Protein AF-A0A227J2M3-F1 (afdb_monomer)

Radius of gyration: 27.74 Å; Cα contacts (8 Å, |Δi|>4): 76; chains: 1; bounding box: 76×23×62 Å

Mean predicted aligned error: 13.27 Å

Organism: Vibrio parahaemolyticus (NCBI:txid670)

Nearest PDB structures (foldseek):
  5tgc-assembly3_D  TM=3.198E-01  e=2.409E+00  Saccharomyces cerevisiae

Solvent-accessible surface area (backbone atoms only — not comparable to full-atom values): 5993 Å² total; per-residue (Å²): 141,83,82,82,76,78,80,78,80,77,45,77,66,54,52,50,52,54,49,55,55,50,50,58,56,59,70,69,49,82,78,83,59,93,84,61,71,75,68,49,62,42,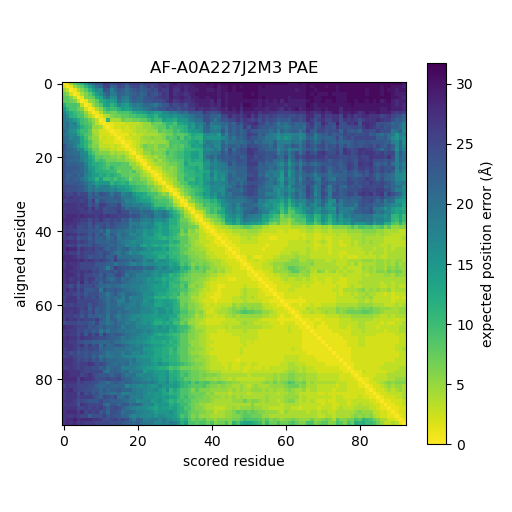70,49,77,48,74,40,85,89,79,69,48,74,47,76,43,61,38,25,72,20,83,49,71,36,65,70,42,47,50,53,49,22,59,70,67,27,45,79,90,77,73,45,69,58,89,67,67,80,83,80,110

InterPro domains:
  IPR006311 Twin-arginine translocation pathway, signal sequence [PS51318] (1-35)
  IPR010275 Peptidoglycan L,D-endopeptidase MepK [PF05951] (39-93)
  IPR010275 Peptidoglycan L,D-endopeptidase MepK [PTHR37425] (7-93)
  IPR019546 Twin-arginine translocation pathway, signal sequence, bacterial/archaeal [TIGR01409] (11-35)

Structure (mmCIF, N/CA/C/O backbone):
data_AF-A0A227J2M3-F1
#
_entry.id   AF-A0A227J2M3-F1
#
loop_
_atom_site.group_PDB
_atom_site.id
_atom_site.type_symbol
_atom_site.label_atom_id
_atom_site.label_alt_id
_atom_site.label_comp_id
_atom_site.label_asym_id
_atom_site.label_entity_id
_atom_site.label_seq_id
_atom_site.pdbx_PDB_ins_code
_atom_site.Cartn_x
_atom_site.Cartn_y
_atom_site.Cartn_z
_atom_site.occupancy
_atom_site.B_iso_or_equiv
_atom_site.auth_seq_id
_atom_site.auth_comp_id
_atom_site.auth_asym_id
_atom_site.auth_atom_id
_atom_site.pdbx_PDB_model_num
ATOM 1 N N . MET A 1 1 ? 53.482 7.329 -48.709 1.00 43.50 1 MET A N 1
ATOM 2 C CA . MET A 1 1 ? 52.316 8.237 -48.712 1.00 43.50 1 MET A CA 1
ATOM 3 C C . MET A 1 1 ? 51.307 7.675 -49.690 1.00 43.50 1 MET A C 1
ATOM 5 O O . MET A 1 1 ? 51.693 7.521 -50.830 1.00 43.50 1 MET A O 1
ATOM 9 N N . PHE A 1 2 ? 50.120 7.272 -49.229 1.00 36.88 2 PHE A N 1
ATOM 10 C CA . PHE A 1 2 ? 48.817 7.433 -49.899 1.00 36.88 2 PHE A CA 1
ATOM 11 C C . PHE A 1 2 ? 47.761 6.762 -49.010 1.00 36.88 2 PHE A C 1
ATOM 13 O O . PHE A 1 2 ? 47.506 5.563 -49.082 1.00 36.88 2 PHE A O 1
ATOM 20 N N . LEU A 1 3 ? 47.222 7.559 -48.085 1.00 40.09 3 LEU A N 1
ATO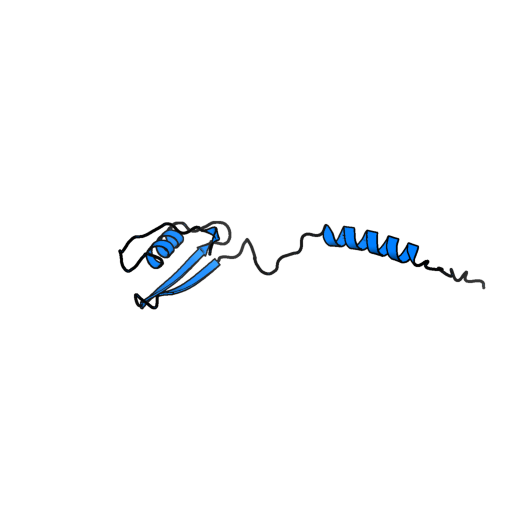M 21 C CA . LEU A 1 3 ? 46.084 7.207 -47.247 1.00 40.09 3 LEU A CA 1
ATOM 22 C C . LEU A 1 3 ? 44.845 7.250 -48.151 1.00 40.09 3 LEU A C 1
ATOM 24 O O . LEU A 1 3 ? 44.439 8.330 -48.578 1.00 40.09 3 LEU A O 1
ATOM 28 N N . PHE A 1 4 ? 44.274 6.094 -48.490 1.00 41.78 4 PHE A N 1
ATOM 29 C CA . PHE A 1 4 ? 42.972 6.044 -49.154 1.00 41.78 4 PHE A CA 1
ATOM 30 C C . PHE A 1 4 ? 41.923 6.589 -48.180 1.00 41.78 4 PHE A C 1
ATOM 32 O O . PHE A 1 4 ? 41.454 5.888 -47.283 1.00 41.78 4 PHE A O 1
ATOM 39 N N . MET A 1 5 ? 41.568 7.863 -48.337 1.00 38.50 5 MET A N 1
ATOM 40 C CA . MET A 1 5 ? 40.383 8.420 -47.705 1.00 38.50 5 MET A CA 1
ATOM 41 C C . MET A 1 5 ? 39.167 7.766 -48.363 1.00 38.50 5 MET A C 1
ATOM 43 O O . MET A 1 5 ? 38.795 8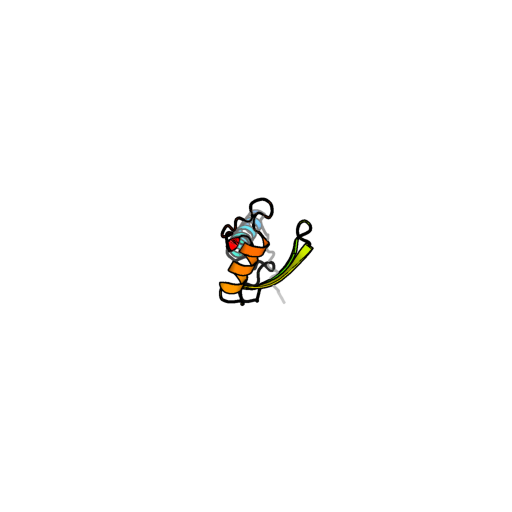.098 -49.486 1.00 38.50 5 MET A O 1
ATOM 47 N N . VAL A 1 6 ? 38.570 6.788 -47.678 1.00 52.34 6 VAL A N 1
ATOM 48 C CA . VAL A 1 6 ? 37.280 6.212 -48.065 1.00 52.34 6 VAL A CA 1
ATOM 49 C C . VAL A 1 6 ? 36.230 7.316 -47.940 1.00 52.34 6 VAL A C 1
ATOM 51 O O . VAL A 1 6 ? 35.713 7.575 -46.853 1.00 52.34 6 VAL A O 1
ATOM 54 N N . SER A 1 7 ? 35.893 7.974 -49.048 1.00 54.12 7 SER A N 1
ATOM 55 C CA . SER A 1 7 ? 34.688 8.799 -49.124 1.00 54.12 7 SER A CA 1
ATOM 56 C C . SER A 1 7 ? 33.466 7.883 -49.052 1.00 54.12 7 SER A C 1
ATOM 58 O O . SER A 1 7 ? 33.024 7.326 -50.057 1.00 54.12 7 SER A O 1
ATOM 60 N N . ARG A 1 8 ? 32.908 7.706 -47.847 1.00 60.56 8 ARG A N 1
ATOM 61 C CA . ARG A 1 8 ? 31.598 7.067 -47.665 1.00 60.56 8 ARG A CA 1
ATOM 62 C C . ARG A 1 8 ? 30.520 8.038 -48.145 1.00 60.56 8 ARG A C 1
ATOM 64 O O . ARG A 1 8 ? 30.098 8.919 -47.404 1.00 60.56 8 ARG A O 1
ATOM 71 N N . ASN A 1 9 ? 30.076 7.880 -49.3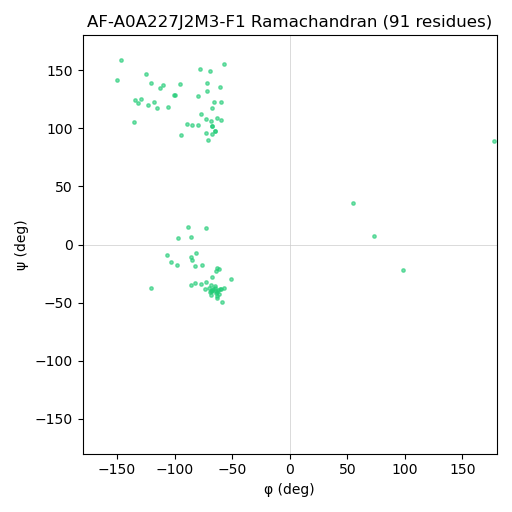89 1.00 65.38 9 ASN A N 1
ATOM 72 C CA . ASN A 1 9 ? 28.846 8.510 -49.861 1.00 65.38 9 ASN A CA 1
ATOM 73 C C . ASN A 1 9 ? 27.663 7.811 -49.182 1.00 65.38 9 ASN A C 1
ATOM 75 O O . ASN A 1 9 ? 27.161 6.808 -49.681 1.00 65.38 9 ASN A O 1
ATOM 79 N N . PHE A 1 10 ? 27.244 8.303 -48.015 1.00 65.69 10 PHE A N 1
ATOM 80 C CA . PHE A 1 10 ? 26.035 7.811 -47.360 1.00 65.69 10 PHE A CA 1
ATOM 81 C C . PHE A 1 10 ? 24.817 8.227 -48.186 1.00 65.69 10 PHE A C 1
ATOM 83 O O . PHE A 1 10 ? 24.421 9.393 -48.198 1.00 65.69 10 PHE A O 1
ATOM 90 N N . SER A 1 11 ? 24.211 7.275 -48.894 1.00 80.25 11 SER A N 1
ATOM 91 C CA . SER A 1 11 ? 22.927 7.516 -49.540 1.00 80.25 11 SER A CA 1
ATOM 92 C C . SER A 1 11 ? 21.839 7.654 -48.475 1.00 80.25 11 SER A C 1
ATOM 94 O O . SER A 1 11 ? 21.876 6.982 -47.442 1.00 80.25 11 SER A O 1
ATOM 96 N N . ARG A 1 12 ? 20.801 8.458 -48.744 1.00 78.19 12 ARG A N 1
ATOM 97 C CA . ARG A 1 12 ? 19.605 8.561 -47.876 1.00 78.19 12 ARG A CA 1
ATOM 98 C C . ARG A 1 12 ? 19.009 7.181 -47.556 1.00 78.19 12 ARG A C 1
ATOM 100 O O . ARG A 1 12 ? 18.448 6.970 -46.487 1.00 78.19 12 ARG A O 1
ATOM 107 N N . ARG A 1 13 ? 19.168 6.227 -48.480 1.00 78.00 13 ARG A N 1
ATOM 108 C CA . ARG A 1 13 ? 18.725 4.834 -48.332 1.00 78.00 13 ARG A CA 1
ATOM 109 C C . ARG A 1 13 ? 19.587 4.028 -47.359 1.00 78.00 13 ARG A C 1
ATOM 111 O O . ARG A 1 13 ? 19.055 3.154 -46.688 1.00 78.00 13 ARG A O 1
ATOM 118 N N . ASP A 1 14 ? 20.880 4.318 -47.258 1.00 77.88 14 ASP A N 1
ATOM 119 C CA . ASP A 1 14 ? 21.785 3.624 -46.334 1.00 77.88 14 ASP A CA 1
ATOM 120 C C . ASP A 1 14 ? 21.597 4.120 -44.900 1.00 77.88 14 ASP A C 1
ATOM 122 O O . ASP A 1 14 ? 21.613 3.318 -43.969 1.00 77.88 14 ASP A O 1
ATOM 126 N N . PHE A 1 15 ? 21.287 5.411 -44.734 1.00 77.69 15 PHE A N 1
ATOM 127 C CA . PHE A 1 15 ? 20.833 5.960 -43.456 1.00 77.69 15 PHE A CA 1
ATOM 128 C C . PHE A 1 15 ? 19.551 5.265 -42.976 1.00 77.69 15 PHE A C 1
ATOM 130 O O . PHE A 1 15 ? 19.517 4.746 -41.866 1.00 77.69 15 PHE A O 1
ATOM 137 N N . LEU A 1 16 ? 18.534 5.148 -43.842 1.00 78.06 16 LEU A N 1
ATOM 138 C CA . LEU A 1 16 ? 17.286 4.456 -43.500 1.00 78.06 16 LEU A CA 1
ATOM 139 C C . LEU A 1 16 ? 17.503 2.982 -43.133 1.00 78.06 16 LEU A C 1
ATOM 141 O O . LEU A 1 16 ? 16.868 2.504 -42.201 1.00 78.06 16 LEU A O 1
ATOM 145 N N . LYS A 1 17 ? 18.407 2.265 -43.812 1.00 78.25 17 LYS A N 1
ATOM 146 C CA . LYS A 1 17 ? 18.744 0.873 -43.464 1.00 78.25 17 LYS A CA 1
ATOM 147 C C . LYS A 1 17 ? 19.392 0.764 -42.083 1.00 78.25 17 LYS A C 1
ATOM 149 O O . LYS A 1 17 ? 19.042 -0.131 -41.319 1.00 78.25 17 LYS A O 1
ATOM 154 N N . MET A 1 18 ? 20.305 1.677 -41.750 1.00 75.56 18 MET A N 1
ATOM 155 C CA . MET A 1 18 ? 20.956 1.699 -40.438 1.00 75.56 18 MET A CA 1
ATOM 156 C C . MET A 1 18 ? 19.981 2.080 -39.320 1.00 75.56 18 MET A C 1
ATOM 158 O O . MET A 1 18 ? 19.955 1.422 -38.283 1.00 75.56 18 MET A O 1
ATOM 162 N N . THR A 1 19 ? 19.134 3.090 -39.537 1.00 70.25 19 THR A N 1
ATOM 163 C CA . THR A 1 19 ? 18.129 3.505 -38.550 1.00 70.25 19 THR A CA 1
ATOM 164 C C . THR A 1 19 ? 17.030 2.457 -38.384 1.00 70.25 19 THR A C 1
ATOM 166 O O . THR A 1 19 ? 16.651 2.167 -37.255 1.00 70.25 19 THR A O 1
ATOM 169 N N . ALA A 1 20 ? 16.558 1.831 -39.467 1.00 68.94 20 ALA A N 1
ATOM 170 C CA . ALA A 1 20 ? 15.567 0.757 -39.389 1.00 68.94 20 ALA A CA 1
ATOM 171 C C . ALA A 1 20 ? 16.093 -0.443 -38.588 1.00 68.94 20 ALA A C 1
ATOM 173 O O . ALA A 1 20 ? 15.382 -0.953 -37.727 1.00 68.94 20 ALA A O 1
ATOM 174 N N . GLY A 1 21 ? 17.351 -0.848 -38.802 1.00 66.75 21 GLY A N 1
ATOM 175 C CA . GLY A 1 21 ? 17.985 -1.894 -37.994 1.00 66.75 21 GLY A CA 1
ATOM 176 C C . GLY A 1 21 ? 18.153 -1.499 -36.521 1.00 66.75 21 GLY A C 1
ATOM 177 O O . GLY A 1 21 ? 17.900 -2.311 -35.635 1.00 66.75 21 GLY A O 1
ATOM 178 N N . GLY A 1 22 ? 18.520 -0.243 -36.246 1.00 64.56 22 GLY A N 1
ATOM 179 C CA . GLY A 1 22 ? 18.700 0.265 -34.882 1.00 64.56 22 GLY A CA 1
ATOM 180 C C . GLY A 1 22 ? 17.399 0.376 -34.077 1.00 64.56 22 GLY A C 1
ATOM 181 O O . GLY A 1 22 ? 17.378 0.019 -32.902 1.00 64.56 22 GLY A O 1
ATOM 182 N N . VAL A 1 23 ? 16.301 0.813 -34.703 1.00 63.28 23 VAL A N 1
ATOM 183 C CA . VAL A 1 23 ? 14.989 0.939 -34.037 1.00 63.28 23 VAL A CA 1
ATOM 184 C C . VAL A 1 23 ? 14.426 -0.428 -33.649 1.00 63.28 23 VAL A C 1
ATOM 186 O O . VAL A 1 23 ? 13.883 -0.564 -32.557 1.00 63.28 23 VAL A O 1
ATOM 189 N N . VAL A 1 24 ? 14.603 -1.449 -34.495 1.00 64.12 24 VAL A N 1
ATOM 190 C CA . VAL A 1 24 ? 14.144 -2.820 -34.204 1.00 64.12 24 VAL A CA 1
ATOM 191 C C . VAL A 1 24 ? 14.880 -3.425 -33.004 1.00 64.12 24 VAL A C 1
ATOM 193 O O . VAL A 1 24 ? 14.279 -4.141 -32.209 1.00 64.12 24 VAL A O 1
ATOM 196 N N . LEU A 1 25 ? 16.171 -3.123 -32.834 1.00 62.53 25 LEU A N 1
ATOM 197 C CA . LEU A 1 25 ? 16.932 -3.593 -31.673 1.00 62.53 25 LEU A CA 1
ATOM 198 C C . LEU A 1 25 ? 16.546 -2.846 -30.389 1.00 62.53 25 LEU A C 1
ATOM 200 O O . LEU A 1 25 ? 16.442 -3.466 -29.333 1.00 62.53 25 LEU A O 1
ATOM 204 N N . ALA A 1 26 ? 16.289 -1.539 -30.473 1.00 62.16 26 ALA A N 1
ATOM 205 C CA . ALA A 1 26 ? 15.867 -0.741 -29.323 1.00 62.16 26 ALA A CA 1
ATOM 206 C C . ALA A 1 26 ? 14.451 -1.100 -28.834 1.00 62.16 26 ALA A C 1
ATOM 208 O O . ALA A 1 26 ? 14.205 -1.084 -27.632 1.00 62.16 26 ALA A O 1
ATOM 209 N N . SER A 1 27 ? 13.528 -1.462 -29.734 1.00 64.62 27 SER A N 1
ATOM 210 C CA . SER A 1 27 ? 12.162 -1.862 -29.365 1.00 64.62 27 SER A CA 1
ATOM 211 C C . SER A 1 27 ? 12.060 -3.274 -28.784 1.00 64.62 27 SER A C 1
ATOM 213 O O . SER A 1 27 ? 11.062 -3.598 -28.145 1.00 64.62 27 SER A O 1
ATOM 215 N N . ALA A 1 28 ? 13.076 -4.114 -28.994 1.00 66.12 28 ALA A N 1
ATOM 216 C CA . ALA A 1 28 ? 13.151 -5.456 -28.422 1.00 66.12 28 ALA A CA 1
ATOM 217 C C . ALA A 1 28 ? 13.746 -5.475 -27.003 1.00 66.12 28 ALA A C 1
ATOM 219 O O . ALA A 1 28 ? 13.684 -6.507 -26.332 1.00 66.12 28 ALA A O 1
ATOM 220 N N . MET A 1 29 ? 14.326 -4.364 -26.531 1.00 66.25 29 MET A N 1
ATOM 221 C CA . MET A 1 29 ? 14.794 -4.277 -25.152 1.00 66.25 29 MET A CA 1
ATOM 222 C C . MET A 1 29 ? 13.607 -4.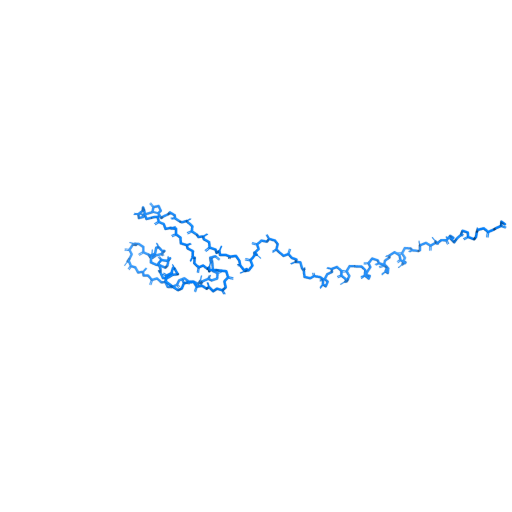005 -24.223 1.00 66.25 29 MET A C 1
ATOM 224 O O . MET A 1 29 ? 12.866 -3.046 -24.455 1.00 66.25 29 MET A O 1
ATOM 228 N N . PRO A 1 30 ? 13.411 -4.808 -23.162 1.00 65.81 30 PRO A N 1
ATOM 229 C CA . PRO A 1 30 ? 12.391 -4.511 -22.173 1.00 65.81 30 PRO A CA 1
ATOM 230 C C . PRO A 1 30 ? 12.695 -3.141 -21.566 1.00 65.81 30 PRO A C 1
ATOM 232 O O . PRO A 1 30 ? 13.784 -2.904 -21.038 1.00 65.81 30 PRO A O 1
ATOM 235 N N . THR A 1 31 ? 11.740 -2.220 -21.660 1.00 66.44 31 THR A N 1
ATOM 236 C CA . THR A 1 31 ? 11.826 -0.941 -20.963 1.00 66.44 31 THR A CA 1
ATOM 237 C C . THR A 1 31 ? 11.837 -1.241 -19.471 1.00 66.44 31 THR A C 1
ATOM 239 O O . THR A 1 31 ? 10.823 -1.670 -18.923 1.00 66.44 31 THR A O 1
ATOM 242 N N . LEU A 1 32 ? 12.982 -1.053 -18.815 1.00 58.97 32 LEU A N 1
ATOM 243 C CA . LEU A 1 32 ? 13.052 -1.079 -17.359 1.00 58.97 32 LEU A CA 1
ATOM 244 C C . LEU A 1 32 ? 12.117 0.020 -16.850 1.00 58.97 32 LEU A C 1
ATOM 246 O O . LEU A 1 32 ? 12.397 1.208 -16.998 1.00 58.97 32 LEU A O 1
ATOM 250 N N . SER A 1 33 ? 10.975 -0.372 -16.297 1.00 60.22 33 SER A N 1
ATOM 251 C CA . SER A 1 33 ? 10.059 0.545 -15.637 1.00 60.22 33 SER A CA 1
ATOM 252 C C . SER A 1 33 ? 10.593 0.821 -14.236 1.00 60.22 33 SER A C 1
ATOM 254 O O . SER A 1 33 ? 10.422 0.009 -13.331 1.00 60.22 33 SER A O 1
ATOM 256 N N . TRP A 1 34 ? 11.208 1.985 -14.036 1.00 60.16 34 TRP A N 1
ATOM 257 C CA . TRP A 1 34 ? 11.715 2.442 -12.730 1.00 60.16 34 TRP A CA 1
ATOM 258 C C . TRP A 1 34 ? 10.590 2.852 -11.760 1.00 60.16 34 TRP A C 1
ATOM 260 O O . TRP A 1 34 ? 10.828 3.541 -10.777 1.00 60.16 34 TRP A O 1
ATOM 270 N N . ALA A 1 35 ? 9.344 2.495 -12.069 1.00 64.56 35 ALA A N 1
ATOM 271 C CA . ALA A 1 35 ? 8.176 2.805 -11.255 1.00 64.56 35 ALA A CA 1
ATOM 272 C C . ALA A 1 35 ? 7.764 1.636 -10.347 1.00 64.56 35 ALA A C 1
ATOM 274 O O . ALA A 1 35 ? 7.022 1.847 -9.395 1.00 64.56 35 ALA A O 1
ATOM 275 N N . SER A 1 36 ? 8.229 0.410 -10.615 1.00 60.50 36 SER A N 1
ATOM 276 C CA . SER A 1 36 ? 7.934 -0.743 -9.764 1.00 60.50 36 SER A CA 1
ATOM 277 C C . SER A 1 36 ? 9.196 -1.561 -9.534 1.00 60.50 36 SER A C 1
ATOM 279 O O . SER A 1 36 ? 9.628 -2.286 -10.432 1.00 60.50 36 SER A O 1
ATOM 281 N N . LEU A 1 37 ? 9.770 -1.473 -8.335 1.00 65.62 37 LEU A N 1
ATOM 282 C CA . LEU A 1 37 ? 10.672 -2.511 -7.852 1.00 65.62 37 LEU A CA 1
ATOM 283 C C . LEU A 1 37 ? 9.798 -3.692 -7.398 1.00 65.62 37 LEU A C 1
ATOM 285 O O . LEU A 1 37 ? 9.012 -3.540 -6.461 1.00 65.62 37 LEU A O 1
ATOM 289 N N . PRO A 1 38 ? 9.846 -4.846 -8.088 1.00 65.25 38 PRO A N 1
ATOM 290 C CA . PRO A 1 38 ? 9.001 -5.984 -7.745 1.00 65.25 38 PRO A CA 1
ATOM 291 C C . PRO A 1 38 ? 9.373 -6.610 -6.396 1.00 65.25 38 PRO A C 1
ATOM 293 O O . PRO A 1 38 ? 8.475 -7.116 -5.739 1.00 65.25 38 PRO A O 1
ATOM 296 N N . ASP A 1 39 ? 10.639 -6.506 -5.976 1.00 73.88 39 ASP A N 1
ATOM 297 C CA . ASP A 1 39 ? 11.177 -7.178 -4.783 1.00 73.88 39 ASP A CA 1
ATOM 298 C C . ASP A 1 39 ? 11.214 -6.299 -3.518 1.00 73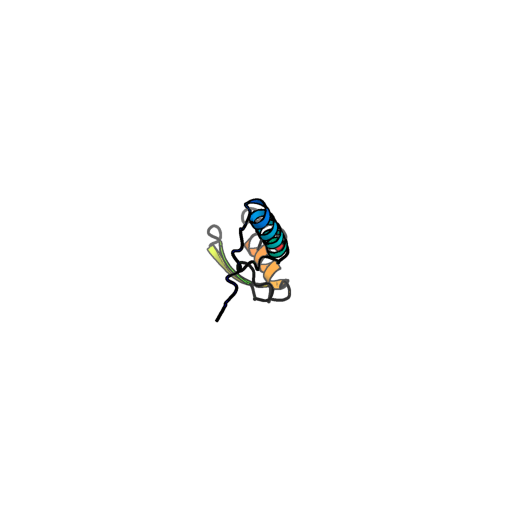.88 39 ASP A C 1
ATOM 300 O O . ASP A 1 39 ? 11.753 -6.703 -2.487 1.00 73.88 39 ASP A O 1
ATOM 304 N N . GLU A 1 40 ? 10.670 -5.081 -3.572 1.00 84.19 40 GLU A N 1
ATOM 305 C CA . GLU A 1 40 ? 10.696 -4.157 -2.435 1.00 84.19 40 GLU A CA 1
ATOM 306 C C . GLU A 1 40 ? 9.403 -4.255 -1.605 1.00 84.19 40 GLU A C 1
ATOM 308 O O . GLU A 1 40 ? 8.307 -4.356 -2.178 1.00 84.19 40 GLU A O 1
ATOM 313 N N . PRO A 1 41 ? 9.488 -4.234 -0.259 1.00 88.94 41 PRO A N 1
ATOM 314 C CA . PRO A 1 41 ? 8.305 -4.190 0.584 1.00 88.94 41 PRO A CA 1
ATOM 315 C C . PRO A 1 41 ? 7.478 -2.934 0.302 1.00 88.94 41 PRO A C 1
ATOM 317 O O . PRO A 1 41 ? 8.004 -1.826 0.209 1.00 88.94 41 PRO A O 1
ATOM 320 N N . ARG A 1 42 ? 6.158 -3.104 0.199 1.00 88.75 42 ARG A N 1
ATOM 321 C CA . ARG A 1 42 ? 5.225 -2.003 -0.057 1.00 88.75 42 ARG A CA 1
ATOM 322 C C . ARG A 1 42 ? 4.469 -1.671 1.212 1.00 88.75 42 ARG A C 1
ATOM 324 O O . ARG A 1 42 ? 3.731 -2.498 1.755 1.00 88.75 42 ARG A O 1
ATOM 331 N N . VAL A 1 43 ? 4.655 -0.436 1.659 1.00 91.31 43 VAL A N 1
ATOM 332 C CA . VAL A 1 43 ? 4.019 0.120 2.851 1.00 91.31 43 VAL A CA 1
ATOM 333 C C . VAL A 1 43 ? 2.996 1.157 2.423 1.00 91.31 43 VAL A C 1
ATOM 335 O O . VAL A 1 43 ? 3.250 1.961 1.528 1.00 91.31 43 VAL A O 1
ATOM 338 N N . LEU A 1 44 ? 1.832 1.127 3.062 1.00 91.38 44 LEU A N 1
ATOM 339 C CA . LEU A 1 44 ? 0.725 2.015 2.763 1.00 91.38 44 LEU A CA 1
ATOM 340 C C . LEU A 1 44 ? 0.243 2.657 4.066 1.00 91.38 44 LEU A C 1
ATOM 342 O O . LEU A 1 44 ? -0.056 1.968 5.042 1.00 91.38 44 LEU A O 1
ATOM 346 N N . ALA A 1 45 ? 0.214 3.989 4.070 1.00 93.19 45 ALA A N 1
ATOM 347 C CA . ALA A 1 45 ? -0.255 4.805 5.179 1.00 93.19 45 ALA A CA 1
ATOM 348 C C . ALA A 1 45 ? -1.512 5.565 4.739 1.00 93.19 45 ALA A C 1
ATOM 350 O O . ALA A 1 45 ? -1.472 6.360 3.800 1.00 93.19 45 ALA A O 1
ATOM 351 N N . MET A 1 46 ? -2.638 5.298 5.395 1.00 91.94 46 MET A N 1
ATOM 352 C CA . MET A 1 46 ? -3.947 5.859 5.074 1.00 91.94 46 MET A CA 1
ATOM 353 C C . MET A 1 46 ? -4.562 6.543 6.287 1.00 91.94 46 MET A C 1
ATOM 355 O O . MET A 1 46 ? -4.421 6.094 7.425 1.00 91.94 46 MET A O 1
ATOM 359 N N . ASN A 1 47 ? -5.318 7.601 6.011 1.00 94.38 47 ASN A N 1
ATOM 360 C CA . ASN A 1 47 ? -6.154 8.283 6.984 1.00 94.38 47 ASN A CA 1
ATOM 361 C C . ASN A 1 47 ? -7.600 8.287 6.486 1.00 94.38 47 ASN A C 1
ATOM 363 O O . ASN A 1 47 ? -7.889 8.817 5.410 1.00 94.38 47 ASN A O 1
ATOM 367 N N . ASN A 1 48 ? -8.503 7.689 7.258 1.00 91.25 48 ASN A N 1
ATOM 368 C CA . ASN A 1 48 ? -9.922 7.687 6.958 1.00 91.25 48 ASN A CA 1
ATOM 369 C C . ASN A 1 48 ? -10.568 8.920 7.590 1.00 91.25 48 ASN A C 1
ATOM 371 O O . ASN A 1 48 ? -10.838 8.958 8.786 1.00 91.25 48 ASN A O 1
ATOM 375 N N . LEU A 1 49 ? -10.871 9.920 6.765 1.00 90.38 49 LEU A N 1
ATOM 376 C CA . LEU A 1 49 ? -11.442 11.191 7.218 1.00 90.38 49 LEU A CA 1
ATOM 377 C C . LEU A 1 49 ? -12.842 11.053 7.839 1.00 90.38 49 LEU A C 1
ATOM 379 O O . LEU A 1 49 ? -13.252 11.921 8.603 1.00 90.38 49 LEU A O 1
ATOM 383 N N . ASN A 1 50 ? -13.575 9.985 7.512 1.00 88.62 50 ASN A N 1
ATOM 384 C CA . ASN A 1 50 ? -14.950 9.793 7.976 1.00 88.62 50 ASN A CA 1
ATOM 385 C C . ASN A 1 50 ? -15.015 9.118 9.352 1.00 88.62 50 ASN A C 1
ATOM 387 O O . ASN A 1 50 ? -15.911 9.421 10.135 1.00 88.62 50 ASN A O 1
ATOM 391 N N . THR A 1 51 ? -14.089 8.201 9.647 1.00 88.75 51 THR A N 1
ATOM 392 C CA . THR A 1 51 ? -14.020 7.486 10.937 1.00 88.75 51 THR A CA 1
ATOM 393 C C . THR A 1 51 ? -12.917 8.012 11.856 1.00 88.75 51 THR A C 1
ATOM 395 O O . THR A 1 51 ? -12.922 7.710 13.046 1.00 88.75 51 THR A O 1
ATOM 398 N N . GLY A 1 52 ? -11.973 8.795 11.325 1.00 91.31 52 GLY A N 1
ATOM 399 C CA . GLY A 1 52 ? -10.767 9.236 12.028 1.00 91.31 52 GLY A CA 1
ATOM 400 C C . GLY A 1 52 ? -9.726 8.127 12.222 1.00 91.31 52 GLY A C 1
ATOM 401 O O . GLY A 1 52 ? -8.752 8.325 12.945 1.00 91.31 52 GLY A O 1
ATOM 402 N N . GLU A 1 53 ? -9.928 6.952 11.618 1.00 92.12 53 GLU A N 1
ATOM 403 C CA . GLU A 1 53 ? -9.000 5.828 11.721 1.00 92.12 53 GLU A CA 1
ATOM 404 C C . GLU A 1 53 ? -7.717 6.110 10.922 1.00 92.12 53 GLU A C 1
ATOM 406 O O . GLU A 1 53 ? -7.756 6.590 9.786 1.00 92.12 53 GLU A O 1
ATOM 411 N N . LEU A 1 54 ? -6.572 5.747 11.499 1.00 94.00 54 LEU A N 1
ATOM 412 C CA . LEU A 1 54 ? -5.264 5.779 10.849 1.00 94.00 54 LEU A CA 1
ATOM 413 C C . LEU A 1 54 ? -4.768 4.345 10.674 1.00 94.00 54 LEU A C 1
ATOM 415 O O . LEU A 1 54 ? -4.828 3.543 11.610 1.00 94.00 54 LEU A O 1
ATOM 419 N N . LEU A 1 55 ? -4.258 4.028 9.488 1.00 93.56 55 LEU A N 1
ATOM 420 C CA . LEU A 1 55 ? -3.688 2.723 9.191 1.00 93.56 55 LEU A CA 1
ATOM 421 C C . LEU A 1 55 ? -2.337 2.889 8.514 1.00 93.56 55 LEU A C 1
ATOM 423 O O . LEU A 1 55 ? -2.251 3.464 7.438 1.00 93.56 55 LEU A O 1
ATOM 427 N N . GLU A 1 56 ? -1.304 2.324 9.122 1.00 94.25 56 GLU A N 1
ATOM 428 C CA . GLU A 1 56 ? -0.002 2.116 8.499 1.00 94.25 56 GLU A CA 1
ATOM 429 C C . GLU A 1 56 ? 0.255 0.612 8.458 1.00 94.25 56 GLU A C 1
ATOM 431 O O . GLU A 1 56 ? 0.174 -0.072 9.485 1.00 94.25 56 GLU A O 1
ATOM 436 N N . THR A 1 57 ? 0.480 0.075 7.261 1.00 93.25 57 THR A N 1
ATOM 437 C CA . THR A 1 57 ? 0.627 -1.367 7.075 1.00 93.25 57 THR A CA 1
ATOM 438 C C . THR A 1 57 ? 1.538 -1.717 5.903 1.00 93.25 57 THR A C 1
ATOM 440 O O . THR A 1 57 ? 1.520 -1.070 4.857 1.00 93.25 57 THR A O 1
ATOM 443 N N . CYS A 1 58 ? 2.338 -2.769 6.081 1.00 92.56 58 CYS A N 1
ATOM 444 C CA . CYS A 1 58 ? 3.147 -3.371 5.030 1.00 92.56 58 CYS A CA 1
ATOM 445 C C . CYS A 1 58 ? 2.370 -4.538 4.409 1.00 92.56 58 CYS A C 1
ATOM 447 O O . CYS A 1 58 ? 2.379 -5.656 4.926 1.00 92.56 58 CYS A O 1
ATOM 449 N N . TYR A 1 59 ? 1.650 -4.273 3.319 1.00 92.00 59 TYR A N 1
ATOM 450 C CA . TYR A 1 59 ? 0.753 -5.261 2.713 1.00 92.00 59 TYR A CA 1
ATOM 451 C C . TYR A 1 59 ? 1.483 -6.257 1.799 1.00 92.00 59 TYR A C 1
ATOM 453 O O . TYR A 1 59 ? 0.947 -7.329 1.499 1.00 92.00 59 TYR A O 1
ATOM 461 N N . PHE A 1 60 ? 2.699 -5.922 1.362 1.00 91.75 60 PHE A N 1
ATOM 462 C CA . PHE A 1 60 ? 3.539 -6.753 0.507 1.00 91.75 60 PHE A CA 1
ATOM 463 C C . PHE A 1 60 ? 4.966 -6.762 1.053 1.00 91.75 60 PHE A C 1
ATOM 465 O O . PHE A 1 60 ? 5.558 -5.704 1.226 1.00 91.75 60 PHE A O 1
ATOM 472 N N . ASP A 1 61 ? 5.518 -7.946 1.318 1.00 88.88 61 ASP A N 1
ATOM 473 C CA . ASP A 1 61 ? 6.840 -8.106 1.947 1.00 88.88 61 ASP A CA 1
ATOM 474 C C . ASP A 1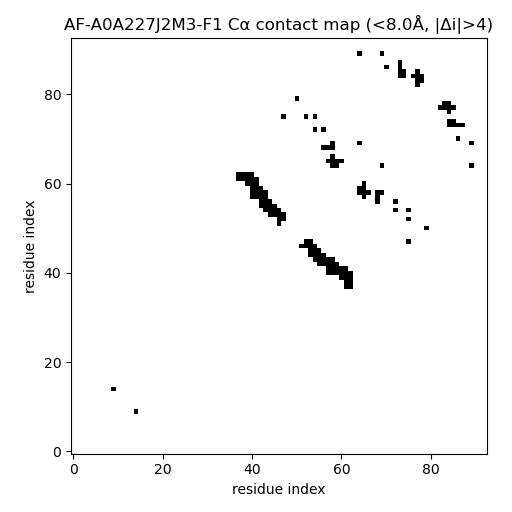 61 ? 8.016 -8.074 0.949 1.00 88.88 61 ASP A C 1
ATOM 476 O O . ASP A 1 61 ? 9.157 -8.314 1.336 1.00 88.88 61 ASP A O 1
ATOM 480 N N . GLY A 1 62 ? 7.745 -7.779 -0.326 1.00 86.50 62 GLY A N 1
ATOM 481 C CA . GLY A 1 62 ? 8.707 -7.866 -1.428 1.00 86.50 62 GLY A CA 1
ATOM 482 C C . GLY A 1 62 ? 8.574 -9.163 -2.230 1.00 86.50 62 GLY A C 1
ATOM 483 O O . GLY A 1 62 ? 8.918 -9.201 -3.399 1.00 86.50 62 GLY A O 1
ATOM 484 N N . ASN A 1 63 ? 7.997 -10.219 -1.656 1.00 87.38 63 ASN A N 1
ATOM 485 C CA . ASN A 1 63 ? 7.834 -11.506 -2.339 1.00 87.38 63 ASN A CA 1
ATOM 486 C C . ASN A 1 63 ? 6.359 -11.917 -2.447 1.00 87.38 63 ASN A C 1
ATOM 488 O O . ASN A 1 63 ? 5.906 -12.485 -3.441 1.00 87.38 63 ASN A O 1
ATOM 492 N N . ARG A 1 64 ? 5.573 -11.630 -1.410 1.00 90.00 64 ARG A N 1
ATOM 493 C CA . ARG A 1 64 ? 4.177 -12.039 -1.296 1.00 90.00 64 ARG A CA 1
ATOM 494 C C . ARG A 1 64 ? 3.341 -11.016 -0.547 1.00 90.00 64 ARG A C 1
ATOM 496 O O . ARG A 1 64 ? 3.802 -10.220 0.268 1.00 90.00 64 ARG A O 1
ATOM 503 N N . TYR A 1 65 ? 2.044 -11.112 -0.791 1.00 91.06 65 TYR A N 1
ATOM 504 C CA . TYR A 1 65 ? 1.059 -10.372 -0.027 1.00 91.06 65 TYR A CA 1
ATOM 505 C C . TYR A 1 65 ? 0.915 -10.942 1.383 1.00 91.06 65 TYR A C 1
ATOM 507 O O . TYR A 1 65 ? 0.702 -12.146 1.567 1.00 91.06 65 TYR A O 1
ATOM 515 N N . VAL A 1 66 ? 0.946 -10.059 2.375 1.00 93.12 66 VAL A N 1
ATOM 516 C CA . VAL A 1 66 ? 0.759 -10.416 3.778 1.00 93.12 66 VAL A CA 1
ATOM 517 C C . VAL A 1 66 ? -0.741 -10.458 4.066 1.00 93.12 66 VAL A C 1
ATOM 519 O O . VAL A 1 66 ? -1.402 -9.434 4.207 1.00 93.12 66 VAL A O 1
ATOM 522 N N . GLY A 1 67 ? -1.312 -11.665 4.135 1.00 92.00 67 GLY A N 1
ATOM 523 C CA . GLY A 1 67 ? -2.767 -11.856 4.237 1.00 92.00 67 GLY A CA 1
ATOM 524 C C . GLY A 1 67 ? -3.421 -11.161 5.437 1.00 92.00 67 GLY A C 1
ATOM 525 O O . GLY A 1 67 ? -4.510 -10.611 5.298 1.00 92.00 67 GLY A O 1
ATOM 526 N N . LYS A 1 68 ? -2.740 -11.130 6.589 1.00 93.25 68 LYS A N 1
ATOM 527 C CA . LYS A 1 68 ? -3.215 -10.435 7.796 1.00 93.25 68 LYS A CA 1
ATOM 528 C C . LYS A 1 68 ? -3.340 -8.925 7.575 1.00 93.25 68 LYS A C 1
ATOM 530 O O . LYS A 1 68 ? -4.341 -8.325 7.950 1.00 93.25 68 LYS A O 1
ATOM 535 N N . GLU A 1 69 ? -2.340 -8.331 6.935 1.00 92.56 69 GLU A N 1
ATOM 536 C CA . GLU A 1 69 ? -2.316 -6.900 6.639 1.00 92.56 69 GLU A CA 1
ATOM 537 C C . GLU A 1 69 ? -3.350 -6.532 5.573 1.00 92.56 69 GLU A C 1
ATOM 539 O O . GLU A 1 69 ? -4.054 -5.539 5.716 1.00 92.56 69 GLU A O 1
ATOM 544 N N . LEU A 1 70 ? -3.549 -7.389 4.567 1.00 93.25 70 LEU A N 1
ATOM 545 C CA . LEU A 1 70 ? -4.640 -7.223 3.604 1.00 93.25 70 LEU A CA 1
ATOM 546 C C . LEU A 1 70 ? -6.026 -7.298 4.250 1.00 93.25 70 LEU A C 1
ATOM 548 O O . LEU A 1 70 ? -6.917 -6.544 3.871 1.00 93.25 70 LEU A O 1
ATOM 552 N N . GLN A 1 71 ? -6.230 -8.198 5.214 1.00 93.19 71 GLN A N 1
ATOM 553 C CA . GLN A 1 71 ? -7.492 -8.268 5.948 1.00 93.19 71 GLN A CA 1
ATOM 554 C C . GLN A 1 71 ? -7.736 -6.978 6.735 1.00 93.19 71 GLN A C 1
ATOM 556 O O . GLN A 1 71 ? -8.816 -6.401 6.640 1.00 93.19 71 GLN A O 1
ATOM 561 N N . ARG A 1 72 ? -6.709 -6.487 7.432 1.00 92.81 72 ARG A N 1
ATOM 562 C CA . ARG A 1 72 ? -6.763 -5.216 8.159 1.00 92.81 72 ARG A CA 1
ATOM 563 C C . ARG A 1 72 ? -7.070 -4.037 7.233 1.00 92.81 72 ARG A C 1
ATOM 565 O O . ARG A 1 72 ? -7.838 -3.151 7.593 1.00 92.81 72 ARG A O 1
ATOM 572 N N . LEU A 1 73 ? -6.509 -4.047 6.026 1.00 92.56 73 LEU A N 1
ATOM 573 C CA . LEU A 1 73 ? -6.779 -3.036 5.011 1.00 92.56 73 LEU A CA 1
ATOM 574 C C . LEU A 1 73 ? -8.230 -3.108 4.497 1.00 92.56 73 LEU A C 1
ATOM 576 O O . LEU A 1 73 ? -8.882 -2.078 4.351 1.00 92.56 73 LEU A O 1
ATOM 580 N N . ASN A 1 74 ? -8.777 -4.311 4.297 1.00 92.94 74 ASN A N 1
ATOM 581 C CA . ASN A 1 74 ? -10.191 -4.486 3.940 1.00 92.94 74 ASN A CA 1
ATOM 582 C C . ASN A 1 74 ? -11.128 -3.979 5.048 1.00 92.94 74 ASN A C 1
ATOM 584 O O . ASN A 1 74 ? -12.131 -3.334 4.758 1.00 92.94 74 ASN A O 1
ATOM 588 N N . GLU A 1 75 ? -10.801 -4.240 6.315 1.00 92.38 75 GLU A N 1
ATOM 589 C CA . GLU A 1 75 ? -11.564 -3.744 7.469 1.00 92.38 75 GLU A CA 1
ATOM 590 C C . GLU A 1 75 ? -11.512 -2.214 7.582 1.00 92.38 75 GLU A C 1
ATOM 592 O O . GLU A 1 75 ? -12.510 -1.571 7.912 1.00 92.38 75 GLU A O 1
ATOM 597 N N . PHE A 1 76 ? -10.368 -1.612 7.263 1.00 91.81 76 PHE A N 1
ATOM 598 C CA . PHE A 1 76 ? -10.206 -0.160 7.230 1.00 91.81 76 PHE A CA 1
ATOM 599 C C . PHE A 1 76 ? -11.014 0.495 6.101 1.00 91.81 76 PHE A C 1
ATOM 601 O O . PHE A 1 76 ? -11.632 1.543 6.293 1.00 91.81 76 PHE A O 1
ATOM 608 N N . CYS A 1 77 ? -11.060 -0.150 4.936 1.00 90.12 77 CYS A N 1
ATOM 609 C CA . CYS A 1 77 ? -11.816 0.300 3.767 1.00 90.12 77 CYS A CA 1
ATOM 610 C C . CYS A 1 77 ? -13.266 -0.207 3.729 1.00 90.12 77 CYS A C 1
ATOM 612 O O . CYS A 1 77 ? -13.912 -0.135 2.682 1.00 90.12 77 CYS A O 1
ATOM 614 N N . ARG A 1 78 ? -13.787 -0.715 4.850 1.00 93.19 78 ARG A N 1
ATOM 615 C CA . ARG A 1 78 ? -15.183 -1.150 4.970 1.00 93.19 78 ARG A CA 1
ATOM 616 C C . ARG A 1 78 ? -16.155 -0.017 4.644 1.00 93.19 78 ARG A C 1
ATOM 618 O O . ARG A 1 78 ? -15.852 1.163 4.853 1.00 93.19 78 ARG A O 1
ATOM 625 N N . ASP A 1 79 ? -17.368 -0.371 4.227 1.00 92.19 79 ASP A N 1
ATOM 626 C CA . ASP A 1 79 ? -18.449 0.610 4.196 1.00 92.19 79 ASP A CA 1
ATOM 627 C C . ASP A 1 79 ? -18.799 0.986 5.640 1.00 92.19 79 ASP A C 1
ATOM 629 O O . ASP A 1 79 ? -19.485 0.252 6.348 1.00 92.19 79 ASP A O 1
ATOM 633 N N . HIS A 1 80 ? -18.326 2.148 6.086 1.00 89.38 80 HIS A N 1
ATOM 634 C CA . HIS A 1 80 ? -18.563 2.662 7.433 1.00 89.38 80 HIS A CA 1
ATOM 635 C C . HIS A 1 80 ? -20.047 2.939 7.731 1.00 89.38 80 HIS A C 1
ATOM 637 O O . HIS A 1 80 ? -20.420 3.007 8.899 1.00 89.38 80 HIS A O 1
ATOM 643 N N . ARG A 1 81 ? -20.908 3.095 6.713 1.00 90.69 81 ARG A N 1
ATOM 644 C CA . ARG A 1 81 ? -22.343 3.382 6.903 1.00 90.69 81 ARG A CA 1
ATOM 645 C C . ARG A 1 81 ? -23.143 2.118 7.194 1.00 90.69 81 ARG A C 1
ATOM 647 O O . ARG A 1 81 ? -24.134 2.186 7.917 1.00 90.69 81 ARG A O 1
ATOM 654 N N . ARG A 1 82 ? -22.729 0.984 6.620 1.00 92.19 82 ARG A N 1
ATOM 655 C CA . ARG A 1 82 ? -23.357 -0.336 6.818 1.00 92.19 82 ARG A CA 1
ATOM 656 C C . ARG A 1 82 ? -22.544 -1.293 7.684 1.00 92.19 82 ARG A C 1
ATOM 658 O O . ARG A 1 82 ? -23.055 -2.329 8.089 1.00 92.19 82 ARG A O 1
ATOM 665 N N . ASN A 1 83 ? -21.310 -0.920 8.006 1.00 88.94 83 ASN A N 1
ATOM 666 C CA . ASN A 1 83 ? -20.323 -1.748 8.688 1.00 88.94 83 ASN A CA 1
ATOM 667 C C . ASN A 1 83 ? -20.072 -3.092 7.975 1.00 88.94 83 ASN A C 1
ATOM 669 O O . ASN A 1 83 ? -19.854 -4.120 8.613 1.00 88.94 83 ASN A O 1
ATOM 673 N N . GLU A 1 84 ? -20.112 -3.069 6.641 1.00 92.94 84 GLU A N 1
ATOM 674 C CA . GLU A 1 84 ? -19.901 -4.235 5.785 1.00 92.94 84 GLU A CA 1
ATOM 675 C C . GLU A 1 84 ? -18.478 -4.222 5.218 1.00 92.94 84 GLU A C 1
ATOM 677 O O . GLU A 1 84 ? -18.012 -3.219 4.668 1.00 92.94 84 GLU A O 1
ATOM 682 N N . VAL A 1 85 ? -17.776 -5.346 5.371 1.00 93.00 85 VAL A N 1
ATOM 683 C CA . VAL A 1 85 ? -16.410 -5.534 4.874 1.00 93.00 85 VAL A CA 1
ATOM 684 C C . VAL A 1 85 ? -16.464 -6.316 3.569 1.00 93.00 85 VAL A C 1
ATOM 686 O O . VAL A 1 85 ? -17.033 -7.408 3.516 1.00 93.00 85 VAL A O 1
ATOM 689 N N . HIS A 1 86 ? -15.808 -5.796 2.535 1.00 90.38 86 HIS A N 1
ATOM 690 C CA . HIS A 1 86 ? -15.628 -6.502 1.273 1.00 90.38 86 HIS A CA 1
ATOM 691 C C . HIS A 1 86 ? -14.142 -6.691 0.967 1.00 90.38 86 HIS A C 1
ATOM 693 O O . HIS A 1 86 ? -13.349 -5.775 1.190 1.00 90.38 86 HIS A O 1
ATOM 699 N N . PRO A 1 87 ? -13.741 -7.870 0.459 1.00 89.44 87 PRO A N 1
ATOM 700 C CA . PRO A 1 87 ? -12.367 -8.092 0.049 1.00 89.44 87 PRO A CA 1
ATOM 701 C C . PRO A 1 87 ? -12.050 -7.228 -1.174 1.00 89.44 87 PRO A C 1
ATOM 703 O O . PRO A 1 87 ? -12.652 -7.402 -2.233 1.00 89.44 87 PRO A O 1
ATOM 706 N N . MET A 1 88 ? -11.095 -6.311 -1.036 1.00 87.94 88 MET A N 1
ATOM 707 C CA . MET A 1 88 ? -10.578 -5.546 -2.165 1.00 87.94 88 MET A CA 1
ATOM 708 C C . MET A 1 88 ? -9.605 -6.377 -3.001 1.00 87.94 88 MET A C 1
ATOM 710 O O . MET A 1 88 ? -8.920 -7.278 -2.502 1.00 87.94 88 MET A O 1
ATOM 714 N N . ASP A 1 89 ? -9.535 -6.058 -4.294 1.00 89.62 89 ASP A N 1
ATOM 715 C CA . ASP A 1 89 ? -8.539 -6.654 -5.176 1.00 89.62 89 ASP A CA 1
ATOM 716 C C . ASP A 1 89 ? -7.138 -6.199 -4.750 1.00 89.62 89 ASP A C 1
ATOM 718 O O . ASP A 1 89 ? -6.822 -5.012 -4.720 1.00 89.62 89 ASP A O 1
ATOM 722 N N . LYS A 1 90 ? -6.278 -7.175 -4.453 1.00 86.19 90 LYS A N 1
ATOM 723 C CA . LYS A 1 90 ? -4.895 -6.974 -4.000 1.00 86.19 90 LYS A CA 1
ATOM 724 C C . LYS A 1 90 ? -4.043 -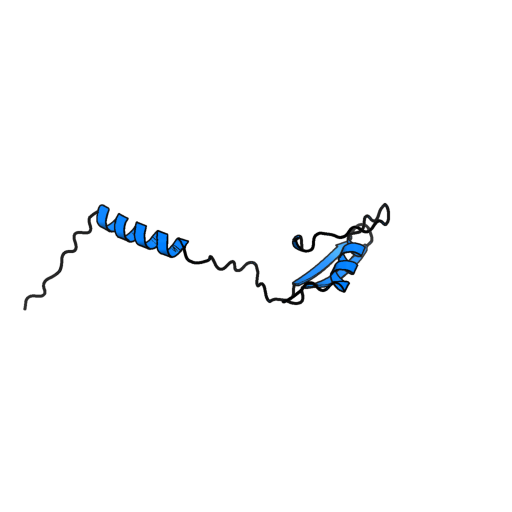6.233 -5.030 1.00 86.19 90 LYS A C 1
ATOM 726 O O . LYS A 1 90 ? -3.012 -5.683 -4.671 1.00 86.19 90 LYS A O 1
ATOM 731 N N . ARG A 1 91 ? -4.456 -6.248 -6.303 1.00 83.56 91 ARG A N 1
ATOM 732 C CA . ARG A 1 91 ? -3.757 -5.602 -7.423 1.00 83.56 91 ARG A CA 1
ATOM 733 C C . ARG A 1 91 ? -4.046 -4.103 -7.544 1.00 83.56 91 ARG A C 1
ATOM 735 O O . ARG A 1 91 ? -3.439 -3.465 -8.398 1.00 83.56 91 ARG A O 1
ATOM 742 N N . LEU A 1 92 ? -4.981 -3.570 -6.753 1.00 78.75 92 LEU A N 1
ATOM 743 C CA . LEU A 1 92 ? -5.319 -2.142 -6.729 1.00 78.75 92 LEU A CA 1
ATOM 744 C C . LEU A 1 92 ? -4.412 -1.313 -5.805 1.00 78.75 92 LEU A C 1
ATOM 746 O O . LEU A 1 92 ? -4.471 -0.087 -5.874 1.00 78.75 92 LEU A O 1
ATOM 750 N N . PHE A 1 93 ? -3.625 -1.963 -4.942 1.00 69.81 93 PHE A N 1
ATOM 751 C CA . PHE A 1 93 ? -2.706 -1.308 -4.004 1.00 69.81 93 PHE A CA 1
ATOM 752 C C . PHE A 1 93 ? -1.323 -1.043 -4.595 1.00 69.81 93 PHE A C 1
ATOM 754 O O . PHE A 1 93 ? -0.914 -1.747 -5.548 1.00 69.81 93 PHE A O 1
#

Secondary structure (DSSP, 8-state):
-----------HHHHHHHHHHHHHHHHTS----TT--TTS-EEEEEE-TTT--EEEEEEE-SSSB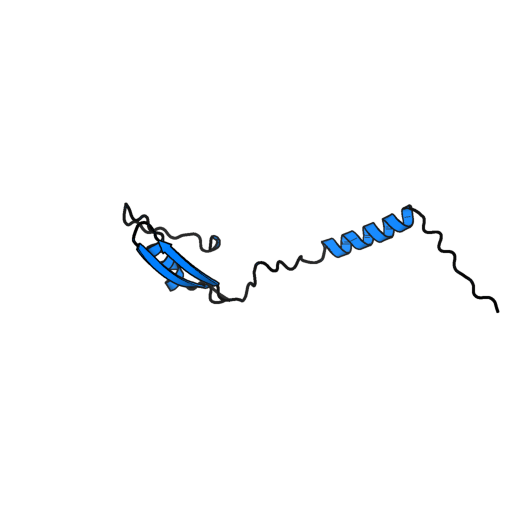-HHHHHHHHHHTSBTTTTB--PPPGGG-

Sequence (93 aa):
MFLFMVSRNFSRRDFLKMTAGGVVLASAMPTLSWASLPDEPRVLAMNNLNTGELLETCYFDGNRYVGKELQRLNEFCRDHRRNEVHPMDKRLF

Foldseek 3Di:
DDDPPPPPPCDPVNVVVVVVVVVVVVVPDPDPDPPDDLQDFDWDWDADPVVRDTDIDRQGRSHDGDVVRQQVVQQVVAPPVVSHGDRDDPVVD

pLDDT: mean 79.18, std 15.37, range [36.88, 94.38]